Protein AF-A0A0K8Q1T3-F1 (afdb_monomer_lite)

Foldseek 3Di:
DDDDDVCPVVVVVVVVVVVVVVVVQVVFFDDAWDWDDDPPFIKTWTWGQDPVGIWIWIATPVVRDIDIGDPVRVVVVVVDDPVLVVQCVVDPPDDSADPVRDDDPDPPPPPDDDD

S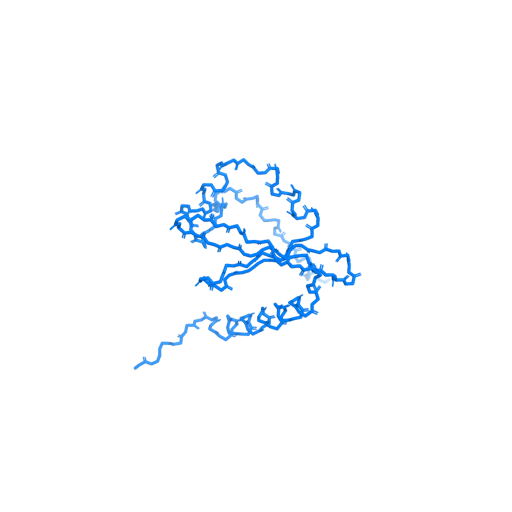econdary structure (DSSP, 8-state):
-----TTHHHHHHHHHHHHHHHHHHHTTEEEEEEEEE-SS-EEEEEEEEETTEEEEEEE-TTT--EEEE-HHHHHHHHTS-HHHHHHHHHSTTS-SS-GGGSPPP----------

Sequence (115 aa):
MKLEWEGEEEDRLAAIRAAEERDRLEARVNGAPIVIANEFSEVQVSRVETRNGSRLMIKSPRSGQWVSLCPLELEALTWQAPATFSAMIGHPFGPLVTEDEQPPQKKTTSRGQGD

Radius of gyration: 19.48 Å; chains: 1; bounding box: 61×43×40 Å

Structure (mmCIF, N/CA/C/O backbone):
data_AF-A0A0K8Q1T3-F1
#
_entry.id   AF-A0A0K8Q1T3-F1
#
loop_
_atom_site.group_PDB
_atom_site.id
_atom_site.type_symbol
_atom_site.label_atom_id
_atom_site.label_alt_id
_atom_site.label_comp_id
_atom_site.label_asym_id
_atom_site.label_entity_id
_atom_site.label_seq_id
_atom_site.pdbx_PDB_ins_code
_atom_site.Cartn_x
_atom_site.Cartn_y
_atom_site.Cartn_z
_atom_site.occupancy
_atom_site.B_iso_or_equiv
_atom_site.auth_seq_id
_atom_site.auth_comp_id
_atom_site.auth_asym_id
_atom_site.auth_atom_id
_atom_site.pdbx_PDB_model_num
ATOM 1 N N . MET A 1 1 ? -2.714 -29.202 -23.800 1.00 49.75 1 MET A N 1
ATOM 2 C CA . MET A 1 1 ? -1.272 -29.055 -23.514 1.00 49.75 1 MET A CA 1
ATOM 3 C C . MET A 1 1 ? -1.174 -28.093 -22.343 1.00 49.75 1 MET A C 1
ATOM 5 O O . MET A 1 1 ? -1.699 -26.995 -22.464 1.00 49.75 1 MET A O 1
ATOM 9 N N . LYS A 1 2 ? -0.687 -28.540 -21.183 1.00 58.91 2 LYS A N 1
ATOM 10 C CA . LYS A 1 2 ? -0.592 -27.702 -19.981 1.00 58.91 2 LYS A CA 1
ATOM 11 C C . LYS A 1 2 ? 0.731 -26.939 -20.095 1.00 58.91 2 LYS A C 1
ATOM 13 O O . LYS A 1 2 ? 1.765 -27.588 -20.212 1.00 58.91 2 LYS A O 1
ATOM 18 N N . LEU A 1 3 ? 0.680 -25.613 -20.214 1.00 69.56 3 LEU A N 1
ATOM 19 C CA . LEU A 1 3 ? 1.889 -24.798 -20.136 1.00 69.56 3 LEU A CA 1
ATOM 20 C C . LEU A 1 3 ? 2.245 -24.687 -18.656 1.00 69.56 3 LEU A C 1
ATOM 22 O O . LEU A 1 3 ? 1.449 -24.145 -17.898 1.00 69.56 3 LEU A O 1
ATOM 26 N N . GLU A 1 4 ? 3.392 -25.232 -18.274 1.00 72.88 4 GLU A N 1
ATOM 27 C CA . GLU A 1 4 ? 4.036 -24.941 -16.994 1.00 72.88 4 GLU A CA 1
ATOM 28 C C . GLU A 1 4 ? 5.250 -24.064 -17.316 1.00 72.88 4 GLU A C 1
ATOM 30 O O . GLU A 1 4 ? 5.991 -24.360 -18.261 1.00 72.88 4 GLU A O 1
ATOM 35 N N . TRP A 1 5 ? 5.397 -22.939 -16.617 1.00 80.38 5 TRP A N 1
ATOM 36 C CA . TRP A 1 5 ? 6.506 -22.002 -16.810 1.00 80.38 5 TRP A CA 1
ATOM 37 C C . TRP A 1 5 ? 7.483 -22.065 -15.638 1.00 80.38 5 TRP A C 1
ATOM 39 O O . TRP A 1 5 ? 7.125 -22.421 -14.515 1.00 80.38 5 TRP A O 1
ATOM 49 N N . GLU A 1 6 ? 8.742 -21.722 -15.906 1.00 81.81 6 GLU A N 1
ATOM 50 C CA . GLU A 1 6 ? 9.757 -21.597 -14.862 1.00 81.81 6 GLU A CA 1
ATOM 51 C C . GLU A 1 6 ? 9.308 -20.540 -13.841 1.00 81.81 6 GLU A C 1
ATOM 53 O O . GLU A 1 6 ? 8.926 -19.435 -14.220 1.00 81.81 6 GLU A O 1
ATOM 58 N N . GLY A 1 7 ? 9.285 -20.906 -12.557 1.00 83.44 7 GLY A N 1
ATOM 59 C CA . GLY A 1 7 ? 8.805 -20.035 -11.480 1.00 83.44 7 GLY A CA 1
ATOM 60 C C . GLY A 1 7 ? 7.309 -20.137 -11.147 1.00 83.44 7 GLY A C 1
ATOM 61 O O . GLY A 1 7 ? 6.893 -19.539 -10.162 1.00 83.44 7 GLY A O 1
ATOM 62 N N . GLU A 1 8 ? 6.500 -20.938 -11.860 1.00 88.75 8 GLU A N 1
ATOM 63 C CA . GLU A 1 8 ? 5.048 -21.050 -11.593 1.00 88.75 8 GLU A CA 1
ATOM 64 C C . GLU A 1 8 ? 4.725 -21.393 -10.127 1.00 88.75 8 GLU A C 1
ATOM 66 O O . GLU A 1 8 ? 3.810 -20.825 -9.526 1.00 88.75 8 GLU A O 1
ATOM 71 N N . GLU A 1 9 ? 5.476 -22.320 -9.530 1.00 89.12 9 GLU A N 1
ATOM 72 C CA . GLU A 1 9 ? 5.273 -22.707 -8.131 1.00 89.12 9 GLU A CA 1
ATOM 73 C C . GLU A 1 9 ? 5.718 -21.608 -7.159 1.00 89.12 9 GLU A C 1
ATOM 75 O O . GLU A 1 9 ? 5.073 -21.390 -6.134 1.00 89.12 9 GLU A O 1
ATOM 80 N N . GLU A 1 10 ? 6.784 -20.874 -7.484 1.00 90.12 10 GLU A N 1
ATOM 81 C CA . GLU A 1 10 ? 7.229 -19.742 -6.673 1.00 90.12 10 GLU A CA 1
ATOM 82 C C . GLU A 1 10 ? 6.181 -18.625 -6.676 1.00 90.12 10 GLU A C 1
ATOM 84 O O . GLU A 1 10 ? 5.796 -18.157 -5.600 1.00 90.12 10 GLU A O 1
ATOM 89 N N . ASP A 1 11 ? 5.653 -18.281 -7.852 1.00 88.06 11 ASP A N 1
ATOM 90 C CA . ASP A 1 11 ? 4.569 -17.313 -8.025 1.00 88.06 11 ASP A CA 1
ATOM 91 C C . ASP A 1 11 ? 3.316 -17.740 -7.258 1.00 88.06 11 ASP A C 1
ATOM 93 O O . ASP A 1 11 ? 2.701 -16.939 -6.550 1.00 88.06 11 ASP A O 1
ATOM 97 N N . ARG A 1 12 ? 2.946 -19.025 -7.341 1.00 89.69 12 ARG A N 1
ATOM 98 C CA . ARG A 1 12 ? 1.795 -19.583 -6.621 1.00 89.69 12 ARG A CA 1
ATOM 99 C C . ARG A 1 12 ? 1.971 -19.462 -5.111 1.00 89.69 12 ARG A C 1
ATOM 101 O O . ARG A 1 12 ? 1.066 -18.991 -4.420 1.00 89.69 12 ARG A O 1
ATOM 108 N N . LEU A 1 13 ? 3.128 -19.860 -4.586 1.00 93.62 13 LEU A N 1
ATOM 109 C CA . LEU A 1 13 ? 3.427 -19.757 -3.159 1.00 93.62 13 LEU A CA 1
ATOM 110 C C . LEU A 1 13 ? 3.507 -18.293 -2.707 1.00 93.62 13 LEU A C 1
ATOM 112 O O . LEU A 1 13 ? 3.050 -17.963 -1.611 1.00 93.62 13 LEU A O 1
ATOM 116 N N . ALA A 1 14 ? 4.056 -17.404 -3.537 1.00 90.75 14 ALA A N 1
ATOM 117 C CA . ALA A 1 14 ? 4.080 -15.970 -3.280 1.00 90.75 14 ALA A CA 1
ATOM 118 C C . ALA A 1 14 ? 2.662 -15.389 -3.220 1.00 90.75 14 ALA A C 1
ATOM 120 O O . ALA A 1 14 ? 2.354 -14.645 -2.287 1.00 90.75 14 ALA A O 1
ATOM 121 N N . ALA A 1 15 ? 1.780 -15.789 -4.137 1.00 89.50 15 ALA A N 1
ATOM 122 C CA . ALA A 1 15 ? 0.380 -15.381 -4.145 1.00 89.50 15 ALA A CA 1
ATOM 123 C C . ALA A 1 15 ? -0.370 -15.858 -2.891 1.00 89.50 15 ALA A C 1
ATOM 125 O O . ALA A 1 15 ? -1.106 -15.073 -2.293 1.00 89.50 15 ALA A O 1
ATOM 126 N N . ILE A 1 16 ? -0.145 -17.100 -2.443 1.00 94.44 16 ILE A N 1
ATOM 127 C CA . ILE A 1 16 ? -0.728 -17.624 -1.194 1.00 94.44 16 ILE A CA 1
ATOM 128 C C . ILE A 1 16 ? -0.261 -16.791 0.003 1.00 94.44 16 ILE A C 1
ATOM 130 O O . ILE A 1 16 ? -1.090 -16.287 0.759 1.00 94.44 16 ILE A O 1
ATOM 134 N N . ARG A 1 17 ? 1.054 -16.569 0.143 1.00 95.25 17 ARG A N 1
ATOM 135 C CA . ARG A 1 17 ? 1.608 -15.753 1.238 1.00 95.25 17 ARG A CA 1
ATOM 136 C C . ARG A 1 17 ? 1.061 -14.326 1.227 1.00 95.25 17 ARG A C 1
ATOM 138 O O . ARG A 1 17 ? 0.773 -13.773 2.287 1.00 95.25 17 ARG A O 1
ATOM 145 N N . ALA A 1 18 ? 0.921 -13.728 0.045 1.00 92.50 18 ALA A N 1
ATOM 146 C CA . ALA A 1 18 ? 0.357 -12.393 -0.104 1.00 92.50 18 ALA A CA 1
ATOM 147 C C . ALA A 1 18 ? -1.126 -12.358 0.301 1.00 92.50 18 ALA A C 1
ATOM 149 O O . ALA A 1 18 ? -1.542 -11.436 1.000 1.00 92.50 18 ALA A O 1
ATOM 150 N N . ALA A 1 19 ? -1.919 -13.361 -0.083 1.00 93.69 19 ALA A N 1
ATOM 151 C CA . ALA A 1 19 ? -3.322 -13.456 0.312 1.00 93.69 19 ALA A CA 1
ATOM 152 C C . ALA A 1 19 ? -3.479 -13.614 1.833 1.00 93.69 19 ALA A C 1
ATOM 154 O O . ALA A 1 19 ? -4.255 -12.885 2.446 1.00 93.69 19 ALA A O 1
ATOM 155 N N . GLU A 1 20 ? -2.687 -14.491 2.454 1.00 96.69 20 GLU A N 1
ATOM 156 C CA . GLU A 1 20 ? -2.678 -14.658 3.911 1.00 96.69 20 GLU A CA 1
ATOM 157 C C . GLU A 1 20 ? -2.286 -13.364 4.632 1.00 96.69 20 GLU A C 1
ATOM 159 O O . GLU A 1 20 ? -2.900 -12.996 5.633 1.00 96.69 20 GLU A O 1
ATOM 164 N N . GLU A 1 21 ? -1.276 -12.646 4.132 1.00 95.50 21 GLU A N 1
ATOM 165 C CA . GLU A 1 21 ? -0.871 -11.371 4.724 1.00 95.50 21 GLU A CA 1
ATOM 166 C C . GLU A 1 21 ? -1.960 -10.308 4.605 1.00 95.50 21 GLU A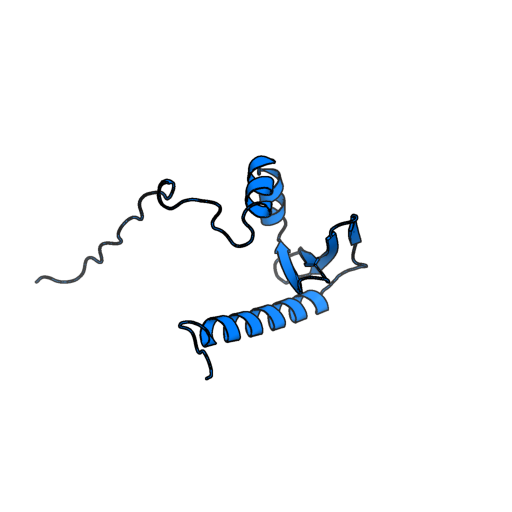 C 1
ATOM 168 O O . GLU A 1 21 ? -2.240 -9.608 5.580 1.00 95.50 21 GLU A O 1
ATOM 173 N N . ARG A 1 22 ? -2.617 -10.216 3.446 1.00 95.69 22 ARG A N 1
ATOM 174 C CA . ARG A 1 22 ? -3.767 -9.332 3.265 1.00 95.69 22 ARG A CA 1
ATOM 175 C C . ARG A 1 22 ? -4.845 -9.639 4.299 1.00 95.69 22 ARG A C 1
ATOM 177 O O . ARG A 1 22 ? -5.280 -8.723 4.989 1.00 95.69 22 ARG A O 1
ATOM 184 N N . ASP A 1 23 ? -5.236 -10.901 4.450 1.00 96.56 23 ASP A N 1
ATOM 18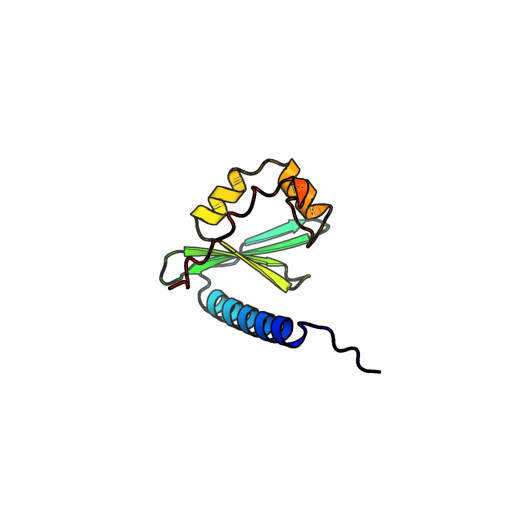5 C CA . ASP A 1 23 ? -6.293 -11.300 5.385 1.00 96.56 23 ASP A CA 1
ATOM 186 C C . ASP A 1 23 ? -5.908 -10.963 6.840 1.00 96.56 23 ASP A C 1
ATOM 188 O O . ASP A 1 23 ? -6.731 -10.470 7.618 1.00 96.56 23 ASP A O 1
ATOM 192 N N . ARG A 1 24 ? -4.625 -11.133 7.203 1.00 96.25 24 ARG A N 1
ATOM 193 C CA . ARG A 1 24 ? -4.092 -10.711 8.512 1.00 96.25 24 ARG A CA 1
ATOM 194 C C . ARG A 1 24 ? -4.193 -9.204 8.739 1.00 96.25 24 ARG A C 1
ATOM 196 O O . ARG A 1 24 ? -4.463 -8.787 9.867 1.00 96.25 24 ARG A O 1
ATOM 203 N N . LEU A 1 25 ? -3.939 -8.396 7.713 1.00 96.19 25 LEU A N 1
ATOM 204 C CA . LEU A 1 25 ? -4.031 -6.938 7.787 1.00 96.19 25 LEU A CA 1
ATOM 205 C C . LEU A 1 25 ? -5.490 -6.468 7.811 1.00 96.19 25 LEU A C 1
ATOM 207 O O . LEU A 1 25 ? -5.836 -5.608 8.620 1.00 96.19 25 LEU A O 1
ATOM 211 N N . GLU A 1 26 ? -6.360 -7.065 6.996 1.00 96.06 26 GLU A N 1
ATOM 212 C CA . GLU A 1 26 ? -7.790 -6.743 6.949 1.00 96.06 26 GLU A CA 1
ATOM 213 C C . GLU A 1 26 ? -8.478 -7.004 8.293 1.00 96.06 26 GLU A C 1
ATOM 215 O O . GLU A 1 26 ? -9.258 -6.173 8.760 1.00 96.06 26 GLU A O 1
ATOM 220 N N . ALA A 1 27 ? -8.105 -8.084 8.987 1.00 97.06 27 ALA A N 1
ATOM 221 C CA . ALA A 1 27 ? -8.587 -8.380 10.337 1.00 97.06 27 ALA A CA 1
ATOM 222 C C . ALA A 1 27 ? -8.207 -7.315 11.389 1.00 97.06 27 ALA A C 1
ATOM 224 O O . ALA A 1 27 ? -8.721 -7.336 12.508 1.00 97.06 27 ALA A O 1
ATOM 225 N N . ARG A 1 28 ? -7.291 -6.396 11.060 1.00 97.25 28 ARG A N 1
ATOM 226 C CA . ARG A 1 28 ? -6.793 -5.336 11.948 1.00 97.25 28 ARG A CA 1
ATOM 227 C C . ARG A 1 28 ? -7.114 -3.928 11.453 1.00 97.25 28 ARG A C 1
ATOM 229 O O . ARG A 1 28 ? -6.501 -2.959 11.914 1.00 97.25 28 ARG A O 1
ATOM 236 N N . VAL A 1 29 ? -8.050 -3.805 10.516 1.00 97.81 29 VAL A N 1
ATOM 237 C CA . VAL A 1 29 ? -8.558 -2.508 10.069 1.00 97.81 29 VAL A CA 1
ATOM 238 C C . VAL A 1 29 ? -9.205 -1.773 11.242 1.00 97.81 29 VAL A C 1
ATOM 240 O O . VAL A 1 29 ? -9.992 -2.334 12.003 1.00 97.81 29 VAL A O 1
ATOM 243 N N . ASN A 1 30 ? -8.860 -0.496 11.380 1.00 97.31 30 ASN A N 1
ATOM 244 C CA . ASN A 1 30 ? -9.405 0.408 12.377 1.00 97.31 30 ASN A CA 1
ATOM 245 C C . ASN A 1 30 ? -10.202 1.516 11.679 1.00 97.31 30 ASN A C 1
ATOM 247 O O . ASN A 1 30 ? -9.641 2.322 10.933 1.00 97.31 30 ASN A O 1
ATOM 251 N N . GLY A 1 31 ? -11.506 1.558 11.953 1.00 96.50 31 GLY A N 1
ATOM 252 C CA . GLY A 1 31 ? -12.435 2.519 11.366 1.00 96.50 31 GLY A CA 1
ATOM 253 C C . GLY A 1 31 ? -12.957 2.107 9.989 1.00 96.50 31 GLY A C 1
ATOM 254 O O . GLY A 1 31 ? -12.721 1.000 9.508 1.00 96.50 31 GLY A O 1
ATOM 255 N N . ALA A 1 32 ? -13.716 3.010 9.368 1.00 96.62 32 ALA A N 1
ATOM 256 C CA . ALA A 1 32 ? -14.270 2.795 8.037 1.00 96.62 32 ALA A CA 1
ATOM 257 C C . ALA A 1 32 ? -13.223 3.100 6.947 1.00 96.62 32 ALA A C 1
ATOM 259 O O . ALA A 1 32 ? -12.461 4.062 7.092 1.00 96.62 32 ALA A O 1
ATOM 260 N N . PRO A 1 33 ? -13.183 2.321 5.849 1.00 97.06 33 PRO A N 1
ATOM 261 C CA . PRO A 1 33 ? -12.337 2.635 4.706 1.00 97.06 33 PRO A CA 1
ATOM 262 C C . PRO A 1 33 ? -12.769 3.947 4.045 1.00 97.06 33 PRO A C 1
ATOM 264 O O . PRO A 1 33 ? -13.959 4.230 3.908 1.00 97.06 33 PRO A O 1
ATOM 267 N N . ILE A 1 34 ? -11.790 4.715 3.575 1.00 98.19 34 ILE A N 1
ATOM 268 C CA . ILE A 1 34 ? -12.015 5.848 2.678 1.00 98.19 34 ILE A CA 1
ATOM 269 C C . ILE A 1 34 ? -11.993 5.314 1.250 1.00 98.19 34 ILE A C 1
ATOM 271 O O . ILE A 1 34 ? -11.048 4.630 0.855 1.00 98.19 34 ILE A O 1
ATOM 275 N N . VAL A 1 35 ? -13.023 5.633 0.473 1.00 98.19 35 VAL A N 1
ATOM 276 C CA . VAL A 1 35 ? -13.090 5.289 -0.950 1.00 98.19 35 VAL A CA 1
ATOM 277 C C . VAL A 1 35 ? -12.619 6.486 -1.765 1.00 98.19 35 VAL A C 1
ATOM 279 O O . VAL A 1 35 ? -13.134 7.591 -1.600 1.00 98.19 35 VAL A O 1
ATOM 282 N N . ILE A 1 36 ? -11.640 6.262 -2.639 1.00 97.69 36 ILE A N 1
ATOM 283 C CA . ILE A 1 36 ? -11.146 7.253 -3.597 1.00 97.69 36 ILE A CA 1
ATOM 284 C C . ILE A 1 36 ? -11.398 6.689 -4.990 1.00 97.69 36 ILE A C 1
ATOM 286 O O . ILE A 1 36 ? -10.873 5.629 -5.330 1.00 97.69 36 ILE A O 1
ATOM 290 N N . ALA A 1 37 ? -12.205 7.386 -5.785 1.00 97.00 37 ALA A N 1
ATOM 291 C CA . ALA A 1 37 ? -12.624 6.904 -7.094 1.00 97.00 37 ALA A CA 1
ATOM 292 C C . ALA A 1 37 ? -12.721 8.026 -8.132 1.00 97.00 37 ALA A C 1
ATOM 294 O O . ALA A 1 37 ? -12.981 9.183 -7.798 1.00 97.00 37 ALA A O 1
ATOM 295 N N . ASN A 1 38 ? -12.541 7.644 -9.393 1.00 94.62 38 ASN A N 1
ATOM 296 C CA . ASN A 1 38 ? -12.842 8.431 -10.583 1.00 94.62 38 ASN A CA 1
ATOM 297 C C . ASN A 1 38 ? -13.513 7.532 -11.641 1.00 94.62 38 ASN A C 1
ATOM 299 O O . ASN A 1 38 ? -13.889 6.393 -11.363 1.00 94.62 38 ASN A O 1
ATOM 303 N N . GLU A 1 39 ? -13.662 8.024 -12.867 1.00 95.38 39 GLU A N 1
ATOM 304 C CA . GLU A 1 39 ? -14.307 7.301 -13.965 1.00 95.38 39 GLU A CA 1
ATOM 305 C C . GLU A 1 39 ? -13.521 6.074 -14.472 1.00 95.38 39 GLU A C 1
ATOM 307 O O . GLU A 1 39 ? -14.075 5.230 -15.178 1.00 95.38 39 GLU A O 1
ATOM 312 N N . PHE A 1 40 ? -12.248 5.939 -14.096 1.00 89.12 40 PHE A N 1
ATOM 313 C CA . PHE A 1 40 ? -11.369 4.859 -14.550 1.00 89.12 40 PHE A CA 1
ATOM 314 C C . PHE A 1 40 ? -10.976 3.886 -13.438 1.00 89.12 40 PHE A C 1
ATOM 316 O O . PHE A 1 40 ? -10.545 2.766 -13.723 1.00 89.12 40 PHE A O 1
ATOM 323 N N . SER A 1 41 ? -11.041 4.297 -12.172 1.00 91.62 41 SER A N 1
ATOM 324 C CA . SER A 1 41 ? -10.389 3.599 -11.066 1.00 91.62 41 SER A CA 1
ATOM 325 C C . SER A 1 41 ? -11.056 3.866 -9.723 1.00 91.62 41 SER A C 1
ATOM 327 O O . SER A 1 41 ? -11.564 4.950 -9.461 1.00 91.62 41 SER A O 1
ATOM 329 N N . GLU A 1 42 ? -10.980 2.867 -8.848 1.00 96.69 42 GLU A N 1
ATOM 330 C CA . GLU A 1 42 ? -11.384 2.944 -7.447 1.00 96.69 42 GLU A CA 1
ATOM 331 C C . GLU A 1 42 ? -10.315 2.270 -6.584 1.00 96.69 42 GLU A C 1
ATOM 333 O O . GLU A 1 42 ? -9.821 1.181 -6.913 1.00 96.69 42 GLU A O 1
ATOM 338 N N . VAL A 1 43 ? -9.993 2.910 -5.461 1.00 97.81 43 VAL A N 1
ATOM 339 C CA . VAL A 1 43 ? -9.211 2.324 -4.376 1.00 97.81 43 VAL A CA 1
ATOM 340 C C . VAL A 1 43 ? -9.895 2.543 -3.030 1.00 97.81 43 VAL A C 1
ATOM 342 O O . VAL A 1 43 ? -10.558 3.553 -2.794 1.00 97.81 43 VAL A O 1
ATOM 345 N N . GLN A 1 44 ? -9.699 1.589 -2.128 1.00 98.31 44 GLN A N 1
ATOM 346 C CA . GLN A 1 44 ? -10.122 1.669 -0.735 1.00 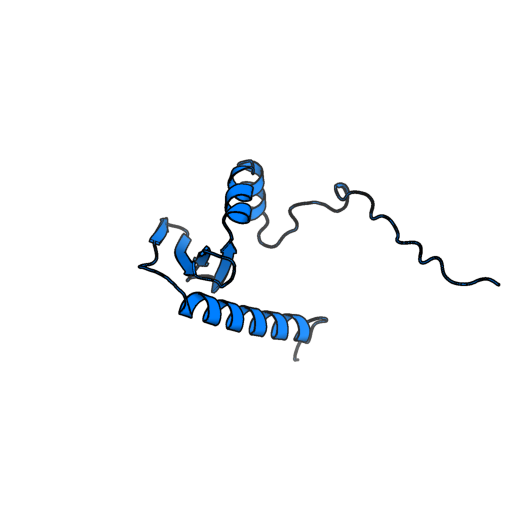98.31 44 GLN A CA 1
ATOM 347 C C . GLN A 1 44 ? -8.884 1.813 0.143 1.00 98.31 44 GLN A C 1
ATOM 349 O O . GLN A 1 44 ? -7.945 1.022 0.031 1.00 98.31 44 GLN A O 1
ATOM 354 N N . VAL A 1 45 ? -8.894 2.823 1.007 1.00 98.19 45 VAL A N 1
ATOM 355 C CA . VAL A 1 45 ? -7.799 3.156 1.916 1.00 98.19 45 VAL A CA 1
ATOM 356 C C . VAL A 1 45 ? -8.250 2.900 3.348 1.00 98.19 45 VAL A C 1
ATOM 358 O O . VAL A 1 45 ? -9.213 3.501 3.825 1.00 98.19 45 VAL A O 1
ATOM 361 N N . SER A 1 46 ? -7.549 2.016 4.049 1.00 98.25 46 SER A N 1
ATOM 362 C CA . SER A 1 46 ? -7.856 1.619 5.422 1.00 98.25 46 SER A CA 1
ATOM 363 C C . SER A 1 46 ? -6.647 1.808 6.325 1.00 98.25 46 SER A C 1
ATOM 365 O O . SER A 1 46 ? -5.528 1.440 5.970 1.00 98.25 46 SER A O 1
ATOM 367 N N . ARG A 1 47 ? -6.866 2.332 7.532 1.00 98.12 47 ARG A N 1
ATOM 368 C CA . ARG A 1 47 ? -5.852 2.310 8.589 1.00 98.12 47 ARG A CA 1
ATOM 369 C C . ARG A 1 47 ? -5.820 0.917 9.210 1.00 98.12 47 ARG A C 1
ATOM 371 O O . ARG A 1 47 ? -6.861 0.399 9.596 1.00 98.12 47 ARG A O 1
ATOM 378 N N . VAL A 1 48 ? -4.636 0.327 9.317 1.00 97.94 48 VAL A N 1
ATOM 379 C CA . VAL A 1 48 ? -4.416 -1.012 9.878 1.00 97.94 48 VAL A CA 1
ATOM 380 C C . VAL A 1 48 ? -3.469 -0.917 11.064 1.00 97.94 48 VAL A C 1
ATOM 382 O O . VAL A 1 48 ? -2.405 -0.305 10.967 1.00 97.94 48 VAL A O 1
ATOM 385 N N . GLU A 1 49 ? -3.832 -1.538 12.183 1.00 97.50 49 GLU A N 1
ATOM 386 C CA . GLU A 1 49 ? -2.993 -1.564 13.384 1.00 97.50 49 GLU A CA 1
ATOM 387 C C . GLU A 1 49 ? -2.080 -2.791 13.380 1.00 97.50 49 GLU A C 1
ATOM 389 O O . GLU A 1 49 ? -2.534 -3.931 13.482 1.00 97.50 49 GLU A O 1
ATOM 394 N N . THR A 1 50 ? -0.767 -2.590 13.307 1.00 94.44 50 THR A N 1
ATOM 395 C CA . THR A 1 50 ? 0.206 -3.688 13.410 1.00 94.44 50 THR A CA 1
ATOM 396 C C . THR A 1 50 ? 0.950 -3.638 14.740 1.00 94.44 50 THR A C 1
ATOM 398 O O . THR A 1 50 ? 0.854 -2.669 15.490 1.00 94.44 50 THR A O 1
ATOM 401 N N . ARG A 1 51 ? 1.735 -4.680 15.048 1.00 91.69 51 ARG A N 1
ATOM 402 C CA . ARG A 1 51 ? 2.628 -4.653 16.223 1.00 91.69 51 ARG A CA 1
ATOM 403 C C . ARG A 1 51 ? 3.680 -3.540 16.140 1.00 91.69 51 ARG A C 1
ATOM 405 O O . ARG A 1 51 ? 4.118 -3.059 17.175 1.00 91.69 51 ARG A O 1
ATOM 412 N N . ASN A 1 52 ? 4.041 -3.124 14.926 1.00 89.88 52 ASN A N 1
ATOM 413 C CA . ASN A 1 52 ? 5.091 -2.142 14.658 1.00 89.88 52 ASN A CA 1
ATOM 414 C C . ASN A 1 52 ? 4.521 -0.733 14.407 1.00 89.88 52 ASN A C 1
ATOM 416 O O . ASN A 1 52 ? 5.202 0.115 13.838 1.00 89.88 52 ASN A O 1
ATOM 420 N N . GLY A 1 53 ? 3.266 -0.492 14.796 1.00 93.94 53 GLY A N 1
ATOM 421 C CA . GLY A 1 53 ? 2.557 0.766 14.572 1.00 93.94 53 GLY A CA 1
ATOM 422 C C . GLY A 1 53 ? 1.511 0.689 13.461 1.00 93.94 53 GLY A C 1
ATOM 423 O O . GLY A 1 53 ? 1.224 -0.376 12.904 1.00 93.94 53 GLY A O 1
ATOM 424 N N . SER A 1 54 ? 0.911 1.835 13.156 1.00 96.31 54 SER A N 1
ATOM 425 C CA . SER A 1 54 ? -0.143 1.938 12.149 1.00 96.31 54 SER A CA 1
ATOM 426 C C . SER A 1 54 ? 0.416 1.908 10.729 1.00 96.31 54 SER A C 1
ATOM 428 O O . SER A 1 54 ? 1.436 2.536 10.444 1.00 96.31 54 SER A O 1
ATOM 430 N N . ARG A 1 55 ? -0.302 1.247 9.824 1.00 97.75 55 ARG A N 1
ATOM 431 C CA . ARG A 1 55 ? -0.056 1.254 8.377 1.00 97.75 55 ARG A CA 1
ATOM 432 C C . ARG A 1 55 ? -1.302 1.747 7.640 1.00 97.75 55 ARG A C 1
ATOM 434 O O . ARG A 1 55 ? -2.411 1.646 8.167 1.00 97.75 55 ARG A O 1
ATOM 441 N N . LEU A 1 56 ? -1.131 2.245 6.420 1.00 97.94 56 LEU A N 1
ATOM 442 C CA . LEU A 1 56 ? -2.223 2.408 5.462 1.00 97.94 56 LEU A CA 1
ATOM 443 C C . LEU A 1 56 ? -2.232 1.218 4.513 1.00 97.94 56 LEU A C 1
ATOM 445 O O . LEU A 1 56 ? -1.245 0.973 3.826 1.00 97.94 56 LEU A O 1
ATOM 449 N N . MET A 1 57 ? -3.343 0.497 4.468 1.00 98.12 57 MET A N 1
ATOM 450 C CA . MET A 1 57 ? -3.620 -0.484 3.430 1.00 98.12 57 MET A CA 1
ATOM 451 C C . MET A 1 57 ? -4.409 0.196 2.313 1.00 98.12 57 MET A C 1
ATOM 453 O O . MET A 1 57 ? -5.452 0.794 2.569 1.00 98.12 57 MET A O 1
ATOM 457 N N . ILE A 1 58 ? -3.911 0.102 1.085 1.00 98.00 58 ILE A N 1
ATOM 458 C CA . ILE A 1 58 ? -4.570 0.596 -0.124 1.00 98.00 58 ILE A CA 1
ATOM 459 C C . ILE A 1 58 ? -4.874 -0.624 -0.984 1.00 98.00 58 ILE A C 1
ATOM 461 O O . ILE A 1 58 ? -3.957 -1.377 -1.305 1.00 98.00 58 ILE A O 1
ATOM 465 N N . LYS A 1 59 ? -6.137 -0.830 -1.362 1.00 97.44 59 LYS A N 1
ATOM 466 C CA . LYS A 1 59 ? -6.538 -1.923 -2.259 1.00 97.44 59 LYS A CA 1
ATOM 467 C C . LYS A 1 59 ? -7.378 -1.425 -3.421 1.00 97.44 59 LYS A C 1
ATOM 469 O O . LYS A 1 59 ? -8.207 -0.537 -3.245 1.00 97.44 59 LYS A O 1
ATOM 474 N N . SER A 1 60 ? -7.205 -2.035 -4.588 1.00 96.00 60 SER A N 1
ATOM 475 C CA . SER A 1 60 ? -8.099 -1.863 -5.729 1.00 96.00 60 SER A CA 1
ATOM 476 C C . SER A 1 60 ? -9.045 -3.063 -5.815 1.00 96.00 60 SER A C 1
ATOM 478 O O . SER A 1 60 ? -8.597 -4.165 -6.140 1.00 96.00 60 SER A O 1
ATOM 480 N N . PRO A 1 61 ? -10.355 -2.888 -5.562 1.00 93.69 61 PRO A N 1
ATOM 481 C CA . PRO A 1 61 ? -11.318 -3.987 -5.649 1.00 93.69 61 PRO A CA 1
ATOM 482 C C . PRO A 1 61 ? -11.375 -4.621 -7.042 1.00 93.69 61 PRO A C 1
ATOM 484 O O . PRO A 1 61 ? -11.596 -5.820 -7.169 1.00 93.69 61 PRO A O 1
ATOM 487 N N . ARG A 1 62 ? -11.141 -3.817 -8.089 1.00 91.81 62 ARG A N 1
ATOM 488 C CA . ARG A 1 62 ? -11.223 -4.257 -9.485 1.00 91.81 62 ARG A CA 1
ATOM 489 C C . ARG A 1 62 ? -10.081 -5.186 -9.889 1.00 91.81 62 ARG A C 1
ATOM 491 O O . ARG A 1 62 ? -10.328 -6.161 -10.588 1.00 91.81 62 ARG A O 1
ATOM 498 N N . SER A 1 63 ? -8.845 -4.863 -9.513 1.00 90.75 63 SER A N 1
ATOM 499 C CA . SER A 1 63 ? -7.665 -5.648 -9.905 1.00 90.75 63 SER A CA 1
ATOM 500 C C . SER A 1 63 ? -7.206 -6.633 -8.831 1.00 90.75 63 SER A C 1
ATOM 502 O O . SER A 1 63 ? -6.346 -7.466 -9.100 1.00 90.75 63 SER A O 1
ATOM 504 N N . GLY A 1 64 ? -7.724 -6.518 -7.604 1.00 91.81 64 GLY A N 1
ATOM 505 C CA . GLY A 1 64 ? -7.256 -7.279 -6.445 1.00 91.81 64 GLY A CA 1
ATOM 506 C C . GLY A 1 64 ? -5.869 -6.860 -5.943 1.00 91.81 64 GLY A C 1
ATOM 507 O O . GLY A 1 64 ? -5.397 -7.410 -4.950 1.00 91.81 64 GLY A O 1
ATOM 508 N N . GLN A 1 65 ? -5.222 -5.888 -6.598 1.00 92.94 65 GLN A N 1
ATOM 509 C CA . GLN A 1 65 ? -3.928 -5.353 -6.183 1.00 92.94 65 GLN A CA 1
ATOM 510 C C . GLN A 1 65 ? -4.066 -4.597 -4.868 1.00 92.94 65 GLN A C 1
ATOM 512 O O . GLN A 1 65 ? -5.060 -3.904 -4.625 1.00 92.94 65 GLN A O 1
ATOM 517 N N . TRP A 1 66 ? -3.048 -4.709 -4.026 1.00 96.94 66 TRP A N 1
ATOM 518 C CA . TRP A 1 66 ? -3.024 -4.047 -2.736 1.00 96.94 66 TRP A CA 1
ATOM 519 C C . TRP A 1 66 ? -1.589 -3.780 -2.287 1.00 96.94 66 TRP A C 1
ATOM 521 O O . TRP A 1 66 ? -0.649 -4.447 -2.712 1.00 96.94 66 TRP A O 1
ATOM 531 N N . VAL A 1 67 ? -1.435 -2.798 -1.408 1.00 96.88 67 VAL A N 1
ATOM 532 C CA . VAL A 1 67 ? -0.177 -2.487 -0.731 1.00 96.88 67 VAL A CA 1
ATOM 533 C C . VAL A 1 67 ? -0.474 -2.063 0.702 1.00 96.88 67 VAL A C 1
ATOM 535 O O . VAL A 1 67 ? -1.538 -1.508 0.983 1.00 96.88 67 VAL A O 1
ATOM 538 N N . SER A 1 68 ? 0.460 -2.313 1.619 1.00 97.44 68 SER A N 1
ATOM 539 C CA . SER A 1 68 ? 0.434 -1.712 2.952 1.00 97.44 68 SER A CA 1
ATOM 540 C C . SER A 1 68 ? 1.682 -0.864 3.160 1.00 97.44 68 SER A C 1
ATOM 542 O O . SER A 1 68 ? 2.788 -1.345 2.931 1.00 97.44 68 SER A O 1
ATOM 544 N N . LEU A 1 69 ? 1.516 0.377 3.607 1.00 97.50 69 LEU A N 1
ATOM 545 C CA . LEU A 1 69 ? 2.593 1.355 3.750 1.00 97.50 69 LEU A CA 1
ATOM 546 C C . LEU A 1 69 ? 2.664 1.836 5.200 1.00 97.50 69 LEU A C 1
ATOM 548 O O . LEU A 1 69 ? 1.655 2.246 5.781 1.00 97.50 69 LEU A O 1
ATOM 552 N N . CYS A 1 70 ? 3.847 1.785 5.803 1.00 97.00 70 CYS A N 1
ATOM 553 C CA . CYS A 1 70 ? 4.128 2.495 7.045 1.00 97.00 70 CYS A CA 1
ATOM 554 C C . CYS A 1 70 ? 4.259 4.007 6.784 1.00 97.00 70 CYS A C 1
ATOM 556 O O . CYS A 1 70 ? 4.357 4.429 5.629 1.00 97.00 70 CYS A O 1
ATOM 558 N N . PRO A 1 71 ? 4.303 4.838 7.841 1.00 95.75 71 PRO A N 1
ATOM 559 C CA . PRO A 1 71 ? 4.404 6.286 7.683 1.00 95.75 71 PRO A CA 1
ATOM 560 C C . PRO A 1 71 ? 5.599 6.743 6.834 1.00 95.75 71 PRO A C 1
ATOM 562 O O . PRO A 1 71 ? 5.428 7.620 5.998 1.00 95.75 71 PRO A O 1
ATOM 565 N N . LEU A 1 72 ? 6.772 6.117 6.984 1.00 96.12 72 LEU A N 1
ATOM 566 C CA . LEU A 1 72 ? 7.968 6.469 6.208 1.00 96.12 72 LEU A CA 1
ATOM 567 C C . LEU A 1 72 ? 7.847 6.069 4.730 1.00 96.12 72 LEU A C 1
ATOM 569 O O . LEU A 1 72 ? 8.255 6.815 3.849 1.00 96.12 72 LEU A O 1
ATOM 573 N N . GLU A 1 73 ? 7.265 4.903 4.443 1.00 96.75 73 GLU A N 1
ATOM 574 C CA . GLU A 1 73 ? 7.016 4.468 3.061 1.00 96.75 73 GLU A CA 1
ATOM 575 C C . GLU A 1 73 ? 6.011 5.401 2.369 1.00 96.75 73 GLU A C 1
ATOM 577 O O . GLU A 1 73 ? 6.176 5.728 1.198 1.00 96.75 73 GLU A O 1
ATOM 582 N N . LEU A 1 74 ? 4.998 5.877 3.103 1.00 95.44 74 LEU A N 1
ATOM 583 C CA . LEU A 1 74 ? 4.048 6.872 2.607 1.00 95.44 74 LEU A CA 1
ATOM 584 C C . LEU A 1 74 ? 4.715 8.237 2.386 1.00 95.44 74 LEU A C 1
ATOM 586 O O . LEU A 1 74 ? 4.465 8.882 1.371 1.00 95.44 74 LEU A O 1
ATOM 590 N N . GLU A 1 75 ? 5.578 8.666 3.307 1.00 97.12 75 GLU A N 1
ATOM 591 C CA . GLU A 1 75 ? 6.362 9.895 3.168 1.00 97.12 75 GLU A CA 1
ATOM 592 C C . GLU A 1 75 ? 7.259 9.842 1.926 1.00 97.12 75 GLU A C 1
ATOM 594 O O . GLU A 1 75 ? 7.295 10.800 1.155 1.00 97.12 75 GLU A O 1
ATOM 599 N N . ALA A 1 76 ? 7.893 8.699 1.656 1.00 96.56 76 ALA A N 1
ATOM 600 C CA . ALA A 1 76 ? 8.735 8.512 0.480 1.00 96.56 76 ALA A CA 1
ATOM 601 C C . ALA A 1 76 ? 7.986 8.719 -0.849 1.00 96.56 76 ALA A C 1
ATOM 603 O O . ALA A 1 76 ? 8.596 9.152 -1.832 1.00 96.56 76 ALA A O 1
ATOM 604 N N . LEU A 1 77 ? 6.667 8.474 -0.889 1.00 94.12 77 LEU A N 1
ATOM 605 C CA . LEU A 1 77 ? 5.839 8.790 -2.060 1.00 94.12 77 LEU A CA 1
ATOM 606 C C . LEU A 1 77 ? 5.737 10.300 -2.301 1.00 94.12 77 LEU A C 1
ATOM 608 O O . LEU A 1 77 ? 5.662 10.731 -3.448 1.00 94.12 77 LEU A O 1
ATOM 612 N N . THR A 1 78 ? 5.777 11.114 -1.245 1.00 94.56 78 THR A N 1
ATOM 613 C CA . THR A 1 78 ? 5.708 12.581 -1.354 1.00 94.56 78 THR A CA 1
ATOM 614 C C . THR A 1 78 ? 6.991 13.198 -1.910 1.00 94.56 78 THR A C 1
ATOM 616 O O . THR A 1 78 ? 6.972 14.324 -2.398 1.00 94.56 78 THR A O 1
ATOM 619 N N . TRP A 1 79 ? 8.100 12.453 -1.879 1.00 96.00 79 TRP A N 1
ATOM 620 C CA . TRP A 1 79 ? 9.380 12.870 -2.455 1.00 96.00 79 TRP A CA 1
ATOM 621 C C . TRP A 1 79 ? 9.464 12.615 -3.965 1.00 96.00 79 TRP A C 1
ATOM 623 O O . TRP A 1 79 ? 10.403 13.077 -4.612 1.00 96.00 79 TRP A O 1
ATOM 633 N N . GLN A 1 80 ? 8.512 11.869 -4.534 1.00 94.69 80 GLN A N 1
ATOM 634 C CA . GLN A 1 80 ? 8.530 11.513 -5.950 1.00 94.69 80 GLN A CA 1
ATOM 635 C C . GLN A 1 80 ? 7.989 12.647 -6.823 1.00 94.69 80 GLN A C 1
ATOM 637 O O . GLN A 1 80 ? 6.995 13.298 -6.499 1.00 94.69 80 GLN A O 1
ATOM 642 N N . ALA A 1 81 ? 8.613 12.846 -7.983 1.00 94.50 81 ALA A N 1
ATOM 643 C CA . ALA A 1 81 ? 8.116 13.777 -8.987 1.00 94.50 81 ALA A CA 1
ATOM 644 C C . ALA A 1 81 ? 6.910 13.182 -9.750 1.00 94.50 81 ALA A C 1
ATOM 646 O O . ALA A 1 81 ? 6.842 11.963 -9.935 1.00 94.50 81 ALA A O 1
ATOM 647 N N . PRO A 1 82 ? 6.003 14.012 -10.306 1.00 93.31 82 PRO A N 1
ATOM 648 C CA . PRO A 1 82 ? 4.903 13.546 -11.164 1.00 93.31 82 PRO A CA 1
ATOM 649 C C . PRO A 1 82 ? 5.342 12.647 -12.333 1.00 93.31 82 PRO A C 1
ATOM 651 O O . PRO A 1 82 ? 4.594 11.763 -12.759 1.00 93.31 82 PRO A O 1
ATOM 654 N N . ALA A 1 83 ? 6.568 12.837 -12.831 1.00 91.56 83 ALA A N 1
ATOM 655 C CA . ALA A 1 83 ? 7.163 12.001 -13.870 1.00 91.56 83 ALA A CA 1
ATOM 656 C C . ALA A 1 83 ? 7.302 10.528 -13.438 1.00 91.56 83 ALA A C 1
ATOM 658 O O . ALA A 1 83 ? 7.002 9.640 -14.232 1.00 91.56 83 ALA A O 1
ATOM 659 N N . THR A 1 84 ? 7.660 10.259 -12.177 1.00 91.12 84 THR A N 1
ATOM 660 C CA . THR A 1 84 ? 7.773 8.895 -11.633 1.00 91.12 84 THR A CA 1
ATOM 661 C C . THR A 1 84 ? 6.424 8.179 -11.660 1.00 91.12 84 THR A C 1
ATOM 663 O O . THR A 1 84 ? 6.323 7.039 -12.108 1.00 91.12 84 THR A O 1
ATOM 666 N N . PHE A 1 85 ? 5.356 8.863 -11.240 1.00 91.25 85 PHE A N 1
ATOM 667 C CA . PHE A 1 85 ? 4.002 8.303 -11.291 1.00 91.25 85 PHE A CA 1
ATOM 668 C C . PHE A 1 85 ? 3.526 8.076 -12.726 1.00 91.25 85 PHE A C 1
ATOM 670 O O . PHE A 1 85 ? 2.911 7.053 -13.017 1.00 91.25 85 PHE A O 1
ATOM 677 N N . SER A 1 86 ? 3.866 8.989 -13.636 1.00 91.06 86 SER A N 1
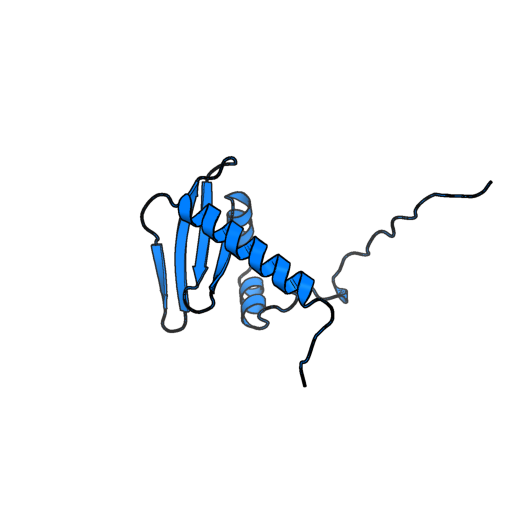ATOM 678 C CA . SER A 1 86 ? 3.538 8.851 -15.058 1.00 91.06 86 SER A CA 1
ATOM 679 C C . SER A 1 86 ? 4.219 7.627 -15.678 1.00 91.06 86 SER A C 1
ATOM 681 O O . SER A 1 86 ? 3.574 6.887 -16.417 1.00 91.06 86 SER A O 1
ATOM 683 N N . ALA A 1 87 ? 5.483 7.363 -15.329 1.00 90.62 87 ALA A N 1
ATOM 684 C CA . ALA A 1 87 ? 6.205 6.173 -15.772 1.00 90.62 87 ALA A CA 1
ATOM 685 C C . ALA A 1 87 ? 5.563 4.874 -15.251 1.00 90.62 87 ALA A C 1
ATOM 687 O O . ALA A 1 87 ? 5.350 3.951 -16.033 1.00 90.62 87 ALA A O 1
ATOM 688 N N . MET A 1 88 ? 5.166 4.828 -13.970 1.00 90.19 88 MET A N 1
ATOM 689 C CA . MET A 1 88 ? 4.453 3.673 -13.393 1.00 90.19 88 MET A CA 1
ATOM 690 C C . MET A 1 88 ? 3.131 3.373 -14.109 1.00 90.19 88 MET A C 1
ATOM 692 O O . MET A 1 88 ? 2.778 2.211 -14.295 1.00 90.19 88 MET A O 1
ATOM 696 N N . ILE A 1 89 ? 2.393 4.414 -14.505 1.00 89.50 89 ILE A N 1
ATOM 697 C CA . ILE A 1 89 ? 1.109 4.268 -15.205 1.00 89.50 89 ILE A CA 1
ATOM 698 C C . ILE A 1 89 ? 1.323 3.870 -16.672 1.00 89.50 89 ILE A C 1
ATOM 700 O O . ILE A 1 89 ? 0.571 3.050 -17.196 1.00 89.50 89 ILE A O 1
ATOM 704 N N . GLY A 1 90 ? 2.333 4.438 -17.338 1.00 88.94 90 GLY A N 1
ATOM 705 C CA . GLY A 1 90 ? 2.647 4.150 -18.740 1.00 88.94 90 GLY A CA 1
ATOM 706 C C . GLY A 1 90 ? 3.251 2.761 -18.967 1.00 88.94 90 GLY A C 1
ATOM 707 O O . GLY A 1 90 ? 3.004 2.151 -20.007 1.00 88.94 90 GLY A O 1
ATOM 708 N N . HIS A 1 91 ? 3.994 2.244 -17.987 1.00 87.00 91 HIS A N 1
ATOM 709 C CA . HIS A 1 91 ? 4.637 0.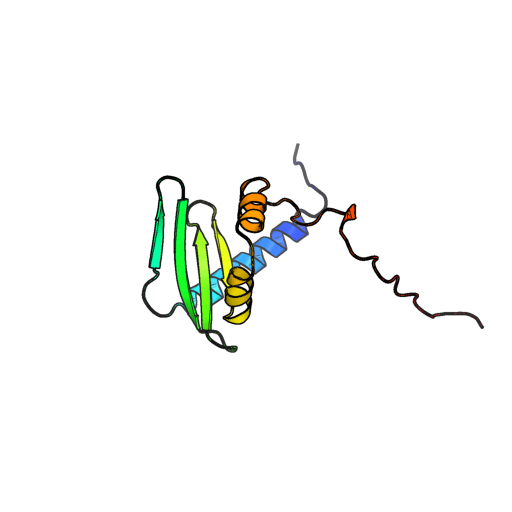930 -18.024 1.00 87.00 91 HIS A CA 1
ATOM 710 C C . HIS A 1 91 ? 4.232 0.094 -16.803 1.00 87.00 91 HIS A C 1
ATOM 712 O O . HIS A 1 91 ? 5.052 -0.153 -15.914 1.00 87.00 91 HIS A O 1
ATOM 718 N N . PRO A 1 92 ? 2.962 -0.349 -16.730 1.00 84.12 92 PRO A N 1
ATOM 719 C CA . PRO A 1 92 ? 2.489 -1.123 -15.595 1.00 84.12 92 PRO A CA 1
ATOM 720 C C . PRO A 1 92 ? 3.291 -2.420 -15.481 1.00 84.12 92 PRO A C 1
ATOM 722 O O . PRO A 1 92 ? 3.516 -3.111 -16.475 1.00 84.12 92 PRO A O 1
ATOM 725 N N . PHE A 1 93 ? 3.716 -2.742 -14.258 1.00 81.88 93 PHE A N 1
ATOM 726 C CA . PHE A 1 93 ? 4.543 -3.915 -13.932 1.00 81.88 93 PHE A CA 1
ATOM 727 C C . PHE A 1 93 ? 5.950 -3.921 -14.563 1.00 81.88 93 PHE A C 1
ATOM 729 O O . PHE A 1 93 ? 6.675 -4.903 -14.417 1.00 81.88 93 PHE A O 1
ATOM 736 N N . GLY A 1 94 ? 6.351 -2.839 -15.238 1.00 83.25 94 GLY A N 1
ATOM 737 C CA . GLY A 1 94 ? 7.692 -2.673 -15.790 1.00 83.25 94 GLY A CA 1
ATOM 738 C C . GLY A 1 94 ? 8.687 -2.096 -14.772 1.00 83.25 94 GLY A C 1
ATOM 739 O O . GLY A 1 94 ? 8.278 -1.428 -13.816 1.00 83.25 94 GLY A O 1
ATOM 740 N N . PRO A 1 95 ? 10.001 -2.310 -14.964 1.00 84.19 95 PRO A N 1
ATOM 741 C CA . PRO A 1 95 ? 11.028 -1.643 -14.169 1.00 84.19 95 PRO A CA 1
ATOM 742 C C . PRO A 1 95 ? 10.970 -0.120 -14.348 1.00 84.19 95 PRO A C 1
ATOM 744 O O . PRO A 1 95 ? 10.867 0.373 -15.468 1.00 84.19 95 PRO A O 1
ATOM 747 N N . LEU A 1 96 ? 11.090 0.628 -13.247 1.00 80.44 96 LEU A N 1
ATOM 748 C CA . LEU A 1 96 ? 11.230 2.094 -13.288 1.00 80.44 96 LEU A CA 1
ATOM 749 C C . LEU A 1 96 ? 12.665 2.564 -13.528 1.00 80.44 96 LEU A C 1
ATOM 751 O O . LEU A 1 96 ? 12.880 3.734 -13.821 1.00 80.44 96 LEU A O 1
ATOM 755 N N . VAL A 1 97 ? 13.631 1.663 -13.366 1.00 77.38 97 VAL A N 1
ATOM 756 C CA . VAL A 1 97 ? 15.054 1.915 -13.579 1.00 77.38 97 VAL A CA 1
ATOM 757 C C . VAL A 1 97 ? 15.515 0.940 -14.646 1.00 77.38 97 VAL A C 1
ATOM 759 O O . VAL A 1 97 ? 15.269 -0.264 -14.530 1.00 77.38 97 VAL A O 1
ATOM 762 N N . THR A 1 98 ? 16.153 1.460 -15.686 1.00 73.38 98 THR A N 1
ATOM 763 C CA . THR A 1 98 ? 16.715 0.632 -16.757 1.00 73.38 98 THR A CA 1
ATOM 764 C C . THR A 1 98 ? 18.079 0.072 -16.340 1.00 73.38 98 THR A C 1
ATOM 766 O O . THR A 1 98 ? 18.730 0.605 -15.443 1.00 73.38 98 THR A O 1
ATOM 769 N N . GLU A 1 99 ? 18.520 -1.039 -16.937 1.00 66.50 99 GLU A N 1
ATOM 770 C CA . GLU A 1 99 ? 19.797 -1.688 -16.575 1.00 66.50 99 GLU A CA 1
ATOM 771 C C . GLU A 1 99 ? 21.006 -0.749 -16.733 1.00 66.50 99 GLU A C 1
ATOM 773 O O . GLU A 1 99 ? 21.946 -0.823 -15.943 1.00 66.50 99 GLU A O 1
ATOM 778 N N . ASP A 1 100 ? 20.933 0.196 -17.673 1.00 65.38 100 ASP A N 1
ATOM 779 C CA . ASP A 1 100 ? 21.965 1.210 -17.923 1.00 65.38 100 ASP A CA 1
ATOM 780 C C . ASP A 1 100 ? 22.094 2.247 -16.787 1.00 65.38 100 ASP A C 1
ATOM 782 O O . ASP A 1 100 ? 23.114 2.927 -16.666 1.00 65.38 100 ASP A O 1
ATOM 786 N N . GLU A 1 101 ? 21.082 2.355 -15.923 1.00 65.44 101 GLU A N 1
ATOM 787 C CA . GLU A 1 101 ? 21.019 3.290 -14.793 1.00 65.44 101 GLU A CA 1
ATOM 788 C C . GLU A 1 101 ? 21.294 2.605 -13.442 1.00 65.44 101 GLU A C 1
ATOM 790 O O . GLU A 1 101 ? 21.313 3.264 -12.397 1.00 65.44 101 GLU A O 1
ATOM 795 N N . GLN A 1 102 ? 21.529 1.285 -13.430 1.00 57.38 102 GLN A N 1
ATOM 796 C CA . GLN A 1 102 ? 21.857 0.568 -12.200 1.00 57.38 102 GLN A CA 1
ATOM 797 C C . GLN A 1 102 ? 23.287 0.895 -11.740 1.00 57.38 102 GLN A C 1
ATOM 799 O O . GLN A 1 102 ? 24.243 0.763 -12.510 1.00 57.38 102 GLN A O 1
ATOM 804 N N . PRO A 1 103 ? 23.490 1.274 -10.463 1.00 58.06 103 PRO A N 1
ATOM 805 C CA . PRO A 1 103 ? 24.834 1.433 -9.929 1.00 58.06 103 PRO A CA 1
ATOM 806 C C . PRO A 1 103 ? 25.583 0.094 -10.021 1.00 58.06 103 PRO A C 1
ATOM 808 O O . PRO A 1 103 ? 24.978 -0.960 -9.805 1.00 58.06 103 PRO A O 1
ATOM 811 N N . PRO A 1 104 ? 26.899 0.103 -10.309 1.00 63.16 104 PRO A N 1
ATOM 812 C CA . PRO A 1 104 ? 27.654 -1.125 -10.513 1.00 63.16 104 PRO A CA 1
ATOM 813 C C . PRO A 1 104 ? 27.528 -2.021 -9.281 1.00 63.16 104 PRO A C 1
ATOM 815 O O . PRO A 1 104 ? 27.947 -1.645 -8.180 1.00 63.16 104 PRO A O 1
ATOM 818 N N . GLN A 1 105 ? 26.953 -3.215 -9.462 1.00 60.78 105 GLN A N 1
ATOM 819 C CA . GLN A 1 105 ? 26.887 -4.206 -8.396 1.00 60.78 105 GLN A CA 1
ATOM 820 C C . GLN A 1 105 ? 28.317 -4.520 -7.949 1.00 60.78 105 GLN A C 1
ATOM 822 O O . GLN A 1 105 ? 29.141 -5.019 -8.722 1.00 60.78 105 GLN A O 1
ATOM 827 N N . LYS A 1 106 ? 28.635 -4.210 -6.688 1.00 54.97 106 LYS A N 1
ATOM 828 C CA . LYS A 1 106 ? 29.897 -4.631 -6.081 1.00 54.97 106 LYS A CA 1
ATOM 829 C C . LYS A 1 106 ? 29.896 -6.154 -6.066 1.00 54.97 106 LYS A C 1
ATOM 831 O O . LYS A 1 106 ? 29.222 -6.754 -5.234 1.00 54.97 106 LYS A O 1
ATOM 836 N N . LYS A 1 107 ? 30.655 -6.768 -6.979 1.00 50.25 107 LYS A N 1
ATOM 837 C CA . LYS A 1 107 ? 30.965 -8.198 -6.927 1.00 50.25 107 LYS A CA 1
ATOM 838 C C . LYS A 1 107 ? 31.528 -8.478 -5.539 1.00 50.25 107 LYS A C 1
ATOM 840 O O . LYS A 1 107 ? 32.624 -8.020 -5.213 1.00 50.25 107 LYS A O 1
ATOM 845 N N . THR A 1 108 ? 30.766 -9.180 -4.709 1.00 52.56 108 THR A N 1
ATOM 846 C CA . THR A 1 108 ? 31.269 -9.746 -3.466 1.00 52.56 108 THR A CA 1
ATOM 847 C C . THR A 1 108 ? 32.265 -10.819 -3.877 1.00 52.56 108 THR A C 1
ATOM 849 O O . THR A 1 108 ? 31.915 -11.947 -4.206 1.00 52.56 108 THR A O 1
ATOM 852 N N . THR A 1 109 ? 33.541 -10.450 -3.960 1.00 52.34 109 THR A N 1
ATOM 853 C CA . THR A 1 109 ? 34.601 -11.440 -4.076 1.00 52.34 109 THR A CA 1
ATOM 854 C C . THR A 1 109 ? 34.593 -12.227 -2.774 1.00 52.34 109 THR A C 1
ATOM 856 O O . THR A 1 109 ? 35.048 -11.755 -1.733 1.00 52.34 109 THR A O 1
ATOM 859 N N . SER A 1 110 ? 34.019 -13.428 -2.818 1.00 53.06 110 SER A N 1
ATOM 860 C CA . SER A 1 110 ? 34.233 -14.444 -1.801 1.00 53.06 110 SER A CA 1
ATOM 861 C C . SER A 1 110 ? 35.738 -14.693 -1.732 1.00 53.06 110 SER A C 1
ATOM 863 O O . SER A 1 110 ? 36.305 -15.400 -2.564 1.00 53.06 110 SER A O 1
ATOM 865 N N . ARG A 1 111 ? 36.417 -14.060 -0.771 1.00 55.44 111 ARG A N 1
ATOM 866 C CA . ARG A 1 111 ? 37.754 -14.482 -0.362 1.00 55.44 111 ARG A CA 1
ATOM 867 C C . ARG A 1 111 ? 37.595 -15.846 0.290 1.00 55.44 111 ARG A C 1
ATOM 869 O O . ARG A 1 111 ? 37.191 -15.945 1.443 1.00 55.44 111 ARG A O 1
ATOM 876 N N . GLY A 1 112 ? 37.892 -16.877 -0.483 1.00 51.53 112 GLY A N 1
ATOM 877 C CA . GLY A 1 112 ? 37.996 -18.243 -0.022 1.00 51.53 112 GLY A CA 1
ATOM 878 C C . GLY A 1 112 ? 38.879 -19.033 -0.975 1.00 51.53 112 GLY A C 1
ATOM 879 O O . GLY A 1 112 ? 38.509 -19.205 -2.130 1.00 51.53 112 GLY A O 1
ATOM 880 N N . GLN A 1 113 ? 39.982 -19.540 -0.415 1.00 47.06 113 GLN A N 1
ATOM 881 C CA . GLN A 1 113 ? 40.774 -20.710 -0.822 1.00 47.06 113 GLN A CA 1
ATOM 882 C C . GLN A 1 113 ? 42.066 -20.507 -1.646 1.00 47.06 113 GLN A C 1
ATOM 884 O O . GLN A 1 113 ? 42.047 -20.017 -2.771 1.00 47.06 113 GLN A O 1
ATOM 889 N N . GLY A 1 114 ? 43.170 -20.961 -1.033 1.00 47.22 114 GLY A N 1
ATOM 890 C CA . GLY A 1 114 ? 44.564 -21.020 -1.500 1.00 47.22 114 GLY A CA 1
ATOM 891 C C . GLY A 1 114 ? 45.477 -20.399 -0.431 1.00 47.22 114 GLY A C 1
ATOM 892 O O . GLY A 1 114 ? 45.371 -19.198 -0.199 1.00 47.22 114 GLY A O 1
ATOM 893 N N . ASP A 1 115 ? 46.310 -21.100 0.338 1.00 42.19 115 ASP A N 1
ATOM 894 C CA . ASP A 1 115 ? 46.772 -22.498 0.405 1.00 42.19 115 ASP A CA 1
ATOM 895 C C . ASP A 1 115 ? 46.892 -22.922 1.885 1.00 42.19 115 ASP A C 1
ATOM 897 O O . ASP A 1 115 ? 47.085 -22.019 2.738 1.00 42.19 115 ASP A O 1
#

pLDDT: mean 86.54, std 15.17, range [42.19, 98.31]